Protein AF-A0A0C2RC72-F1 (afdb_monomer_lite)

Organism: NCBI:txid220754

pLDDT: mean 79.75, std 11.1, range [48.44, 89.81]

Radius of gyration: 14.52 Å; chains: 1; bounding box: 32×18×42 Å

Foldseek 3Di:
DVVLVVVLVVLLVQLVVLQVVLVVCVVVVVPVSSVVSVVVSVVSVVVSVVSVVVVVVVVVVD

Sequence (62 aa):
MRFQPAMIAVNVIFALLTGFWAIQNVVRGEYAMAALLGVICFINAFISVRRYKIARLYENRQ

Secondary structure (DSSP, 8-state):
--HHHHHHHHHHHHHHHHHHHHHHHHHTT-HHHHHHHHHHHHHHHHHHHHHHHHHHHHHTT-

Structure (mmCIF, N/CA/C/O backbone):
data_AF-A0A0C2RC72-F1
#
_entry.id   AF-A0A0C2RC72-F1
#
loop_
_atom_site.group_PDB
_atom_site.id
_atom_site.type_symbol
_atom_site.label_atom_id
_atom_site.label_alt_id
_atom_site.label_comp_id
_atom_site.label_asym_id
_atom_site.label_entity_id
_atom_site.label_seq_id
_atom_site.pdbx_PDB_ins_code
_atom_site.Cartn_x
_atom_site.Cartn_y
_atom_site.Cartn_z
_atom_site.occupancy
_atom_site.B_iso_or_equiv
_atom_site.auth_seq_id
_atom_site.auth_comp_id
_atom_site.auth_asym_id
_atom_site.a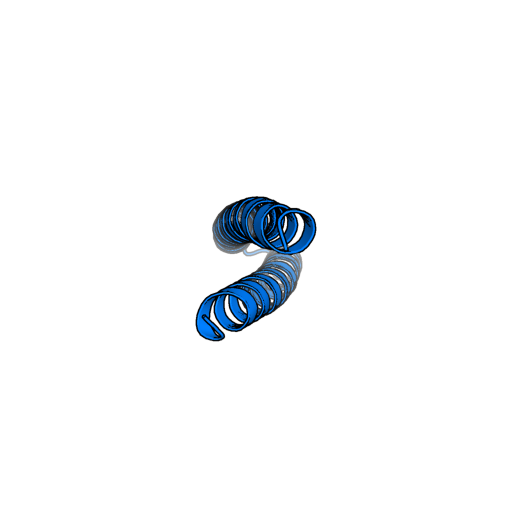uth_atom_id
_atom_site.pdbx_PDB_model_num
ATOM 1 N N . MET A 1 1 ? 21.885 -12.195 -12.143 1.00 49.72 1 MET A N 1
ATOM 2 C CA . MET A 1 1 ? 21.079 -11.150 -11.464 1.00 49.72 1 MET A CA 1
ATOM 3 C C . MET A 1 1 ? 19.706 -11.680 -10.986 1.00 49.72 1 MET A C 1
ATOM 5 O O . MET A 1 1 ? 18.696 -11.025 -11.182 1.00 49.72 1 MET A O 1
ATOM 9 N N . ARG A 1 2 ? 19.633 -12.847 -10.314 1.00 52.72 2 ARG A N 1
ATOM 10 C CA . ARG A 1 2 ? 18.355 -13.461 -9.863 1.00 52.72 2 ARG A CA 1
ATOM 11 C C . ARG A 1 2 ? 17.804 -12.912 -8.534 1.00 52.72 2 ARG A C 1
ATOM 13 O O . ARG A 1 2 ? 16.646 -13.130 -8.212 1.00 52.72 2 ARG A O 1
ATOM 20 N N . PHE A 1 3 ? 18.617 -12.178 -7.773 1.00 58.56 3 PHE A N 1
ATOM 21 C CA . PHE A 1 3 ? 18.241 -11.664 -6.451 1.00 58.56 3 PHE A CA 1
ATOM 22 C C . PHE A 1 3 ? 17.330 -10.426 -6.492 1.00 58.56 3 PHE A C 1
ATOM 24 O O . PHE A 1 3 ? 16.585 -10.189 -5.546 1.00 58.56 3 PHE A O 1
ATOM 31 N N . GLN A 1 4 ? 17.348 -9.641 -7.577 1.00 59.44 4 GLN A N 1
ATOM 32 C CA . GLN A 1 4 ? 16.481 -8.462 -7.712 1.00 59.44 4 GLN A CA 1
ATOM 33 C C . GLN A 1 4 ? 14.983 -8.806 -7.786 1.00 59.44 4 GLN A C 1
ATOM 35 O O . GLN A 1 4 ? 14.232 -8.215 -7.008 1.00 59.44 4 GLN A O 1
ATOM 40 N N . PRO A 1 5 ? 14.525 -9.762 -8.624 1.00 64.00 5 PRO A N 1
ATOM 41 C CA . PRO A 1 5 ? 13.111 -10.137 -8.643 1.00 64.00 5 PRO A CA 1
ATOM 42 C C . PRO A 1 5 ? 12.666 -10.789 -7.325 1.00 64.00 5 PRO A C 1
ATOM 44 O O . PRO A 1 5 ? 11.582 -10.483 -6.835 1.00 64.00 5 PRO A O 1
ATOM 47 N N . ALA A 1 6 ? 13.527 -11.595 -6.690 1.00 71.94 6 ALA A N 1
ATOM 48 C CA . ALA A 1 6 ? 13.236 -12.187 -5.383 1.00 71.94 6 ALA A CA 1
ATOM 49 C C . ALA A 1 6 ? 13.033 -11.119 -4.291 1.00 71.94 6 ALA A C 1
ATOM 51 O O . ALA A 1 6 ? 12.069 -11.189 -3.535 1.00 71.94 6 ALA A O 1
ATOM 52 N N . MET A 1 7 ? 13.875 -10.078 -4.247 1.00 74.81 7 MET A N 1
ATOM 53 C CA . MET A 1 7 ? 13.698 -8.976 -3.292 1.00 74.81 7 MET A CA 1
ATOM 54 C C . MET A 1 7 ? 12.424 -8.154 -3.534 1.00 74.81 7 MET A C 1
ATOM 56 O O . MET A 1 7 ? 11.844 -7.643 -2.580 1.00 74.81 7 MET A O 1
ATOM 60 N N . ILE A 1 8 ? 11.972 -8.011 -4.785 1.00 76.56 8 ILE A N 1
ATOM 61 C CA . ILE A 1 8 ? 10.702 -7.328 -5.087 1.00 76.56 8 ILE A CA 1
ATOM 62 C C . ILE A 1 8 ? 9.528 -8.156 -4.567 1.00 76.56 8 ILE A C 1
ATOM 64 O O . ILE A 1 8 ? 8.667 -7.615 -3.876 1.00 76.56 8 ILE A O 1
ATOM 68 N N . ALA A 1 9 ? 9.523 -9.462 -4.845 1.00 76.94 9 ALA A N 1
ATOM 69 C CA . ALA A 1 9 ? 8.480 -10.369 -4.375 1.00 76.94 9 ALA A CA 1
ATOM 70 C C . ALA A 1 9 ? 8.366 -10.357 -2.841 1.00 76.94 9 ALA A C 1
ATOM 72 O O . ALA A 1 9 ? 7.265 -10.228 -2.310 1.00 76.94 9 ALA A O 1
ATOM 73 N N . VAL A 1 10 ? 9.500 -10.389 -2.132 1.00 80.94 10 VAL A N 1
ATOM 74 C CA . VAL A 1 10 ? 9.528 -10.295 -0.663 1.00 80.94 10 VAL A CA 1
ATOM 75 C C . VAL A 1 10 ? 8.926 -8.975 -0.178 1.00 80.94 10 VAL A C 1
ATOM 77 O O . VAL A 1 10 ? 8.077 -8.996 0.707 1.00 80.94 10 VAL A O 1
ATOM 80 N N . ASN A 1 11 ? 9.279 -7.838 -0.787 1.00 83.88 11 ASN A N 1
ATOM 81 C CA . ASN A 1 11 ? 8.705 -6.540 -0.413 1.00 83.88 11 ASN A CA 1
ATOM 82 C C . ASN A 1 11 ? 7.186 -6.466 -0.637 1.00 83.88 11 ASN A C 1
ATOM 84 O O . ASN A 1 11 ? 6.486 -5.845 0.161 1.00 83.88 11 ASN A O 1
ATOM 88 N N . VAL A 1 12 ? 6.666 -7.087 -1.702 1.00 81.81 12 VAL A N 1
ATOM 89 C CA . VAL A 1 12 ? 5.215 -7.158 -1.956 1.00 81.81 12 VAL A CA 1
ATOM 90 C C . VAL A 1 12 ? 4.518 -7.999 -0.891 1.00 81.81 12 VAL A C 1
ATOM 92 O O . VAL A 1 12 ? 3.520 -7.556 -0.325 1.00 81.81 12 VAL A O 1
ATOM 95 N N . ILE A 1 13 ? 5.055 -9.183 -0.587 1.00 85.94 13 ILE A N 1
ATOM 96 C CA . ILE A 1 13 ? 4.505 -10.072 0.446 1.00 85.94 13 ILE A CA 1
ATOM 97 C C . ILE A 1 13 ? 4.498 -9.358 1.801 1.00 85.94 13 ILE A C 1
ATOM 99 O O . ILE A 1 13 ? 3.494 -9.380 2.512 1.00 85.94 13 ILE A O 1
ATOM 103 N N . PHE A 1 14 ? 5.590 -8.667 2.131 1.00 86.31 14 PHE A N 1
ATOM 104 C CA . PHE A 1 14 ? 5.696 -7.908 3.369 1.00 86.31 14 PHE A CA 1
ATOM 105 C C . PHE A 1 14 ? 4.663 -6.781 3.423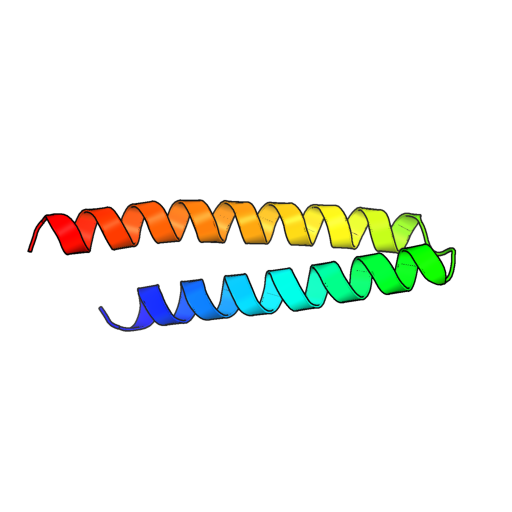 1.00 86.31 14 PHE A C 1
ATOM 107 O O . PHE A 1 14 ? 3.956 -6.655 4.418 1.00 86.31 14 PHE A O 1
ATOM 114 N N . ALA A 1 15 ? 4.498 -6.007 2.346 1.00 84.88 15 ALA A N 1
ATOM 115 C CA . ALA A 1 15 ? 3.486 -4.954 2.283 1.00 84.88 15 ALA A CA 1
ATOM 116 C C . ALA A 1 15 ? 2.063 -5.500 2.498 1.00 84.88 15 ALA A C 1
ATOM 118 O O . ALA A 1 15 ? 1.312 -4.933 3.286 1.00 84.88 15 ALA A O 1
ATOM 119 N N . LEU A 1 16 ? 1.711 -6.631 1.877 1.00 86.69 16 LEU A N 1
ATOM 120 C CA . LEU A 1 16 ? 0.397 -7.262 2.053 1.00 86.69 16 LEU A CA 1
ATOM 121 C C . LEU A 1 16 ? 0.153 -7.709 3.498 1.00 86.69 16 LEU A C 1
ATOM 123 O O . LEU A 1 16 ? -0.906 -7.421 4.058 1.00 86.69 16 LEU A O 1
ATOM 127 N N . LEU A 1 17 ? 1.136 -8.364 4.119 1.00 88.12 17 LEU A N 1
ATOM 128 C CA . LEU A 1 17 ? 1.044 -8.789 5.518 1.00 88.12 17 LEU A CA 1
ATOM 129 C C . LEU A 1 17 ? 0.912 -7.588 6.457 1.00 88.12 17 LEU A C 1
ATOM 131 O O . LEU A 1 17 ? 0.051 -7.585 7.334 1.00 88.12 17 LEU A O 1
ATOM 135 N N . THR A 1 18 ? 1.720 -6.548 6.240 1.00 86.88 18 THR A N 1
ATOM 136 C CA . THR A 1 18 ? 1.696 -5.342 7.080 1.00 86.88 18 THR A CA 1
ATOM 137 C C . THR A 1 18 ? 0.378 -4.582 6.921 1.00 86.88 18 THR A C 1
ATOM 139 O O . THR A 1 18 ? -0.175 -4.110 7.911 1.00 86.88 18 THR A O 1
ATOM 142 N N . GLY A 1 19 ? -0.168 -4.507 5.703 1.00 85.81 19 GLY A N 1
ATOM 143 C CA . GLY A 1 19 ? -1.473 -3.905 5.424 1.00 85.81 19 GLY A CA 1
ATOM 144 C C . GLY A 1 19 ? -2.631 -4.673 6.065 1.00 85.81 19 GLY A C 1
ATOM 145 O O . GLY A 1 19 ? -3.490 -4.068 6.704 1.00 85.81 19 GLY A O 1
ATOM 146 N N . PHE A 1 20 ? -2.628 -6.006 5.976 1.00 89.81 20 PHE A N 1
ATOM 147 C CA . PHE A 1 20 ? -3.623 -6.842 6.654 1.00 89.81 20 PHE A CA 1
ATOM 148 C C . PHE A 1 20 ? -3.580 -6.650 8.175 1.00 89.81 20 PHE A C 1
ATOM 150 O O . PHE A 1 20 ? -4.614 -6.482 8.825 1.00 89.81 20 PHE A O 1
ATOM 157 N N . TRP A 1 21 ? -2.375 -6.610 8.741 1.00 88.50 21 TRP A N 1
ATOM 158 C CA . TRP A 1 21 ? -2.185 -6.400 10.171 1.00 88.50 21 TRP A CA 1
ATOM 159 C C . TRP A 1 21 ? -2.577 -4.984 10.605 1.00 88.50 21 TRP A C 1
ATOM 161 O O . TRP A 1 21 ? -3.173 -4.813 11.667 1.00 88.50 21 TRP A O 1
ATOM 171 N N . ALA A 1 22 ? -2.333 -3.969 9.772 1.00 87.81 22 ALA A N 1
ATOM 172 C CA . ALA A 1 22 ? -2.812 -2.611 10.015 1.00 87.81 22 ALA A CA 1
ATOM 173 C C . ALA A 1 22 ? -4.344 -2.576 10.126 1.00 87.81 22 ALA A 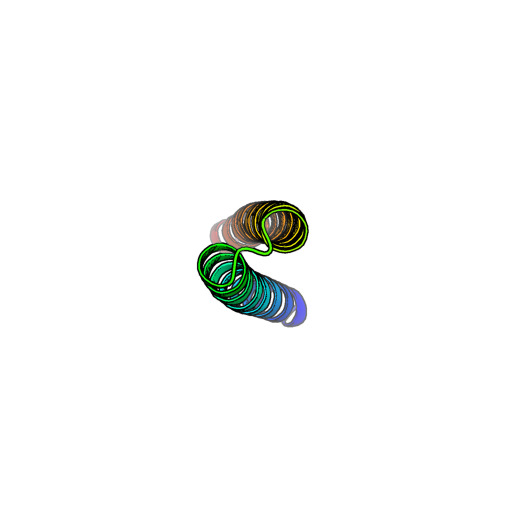C 1
ATOM 175 O O . ALA A 1 22 ? -4.865 -2.039 11.099 1.00 87.81 22 ALA A O 1
ATOM 176 N N . ILE A 1 23 ? -5.062 -3.216 9.192 1.00 88.25 23 ILE A N 1
ATOM 177 C CA . ILE A 1 23 ? -6.534 -3.286 9.206 1.00 88.25 23 ILE A CA 1
ATOM 178 C C . ILE A 1 23 ? -7.038 -3.990 10.471 1.00 88.25 23 ILE A C 1
ATOM 180 O O . ILE A 1 23 ? -7.96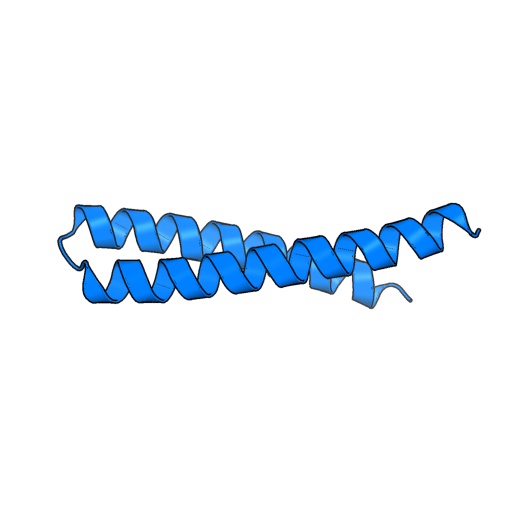1 -3.496 11.117 1.00 88.25 23 ILE A O 1
ATOM 184 N N . GLN A 1 24 ? -6.416 -5.102 10.875 1.00 89.44 24 GLN A N 1
ATOM 185 C CA . GLN A 1 24 ? -6.781 -5.770 12.129 1.00 89.44 24 GLN A CA 1
ATOM 186 C C . GLN A 1 24 ? -6.603 -4.862 13.352 1.00 89.44 24 GLN A C 1
ATOM 188 O O . GLN A 1 24 ? -7.458 -4.866 14.235 1.00 89.44 24 GLN A O 1
ATOM 193 N N . ASN A 1 25 ? -5.532 -4.068 13.403 1.00 89.19 25 ASN A N 1
ATOM 194 C CA . ASN A 1 25 ? -5.301 -3.124 14.498 1.00 89.19 25 ASN A CA 1
ATOM 195 C C . ASN A 1 25 ? -6.304 -1.958 14.491 1.00 89.19 25 ASN A C 1
ATOM 197 O O . ASN A 1 25 ? -6.738 -1.543 15.563 1.00 89.19 25 ASN A O 1
ATOM 201 N N . VAL A 1 26 ? -6.759 -1.498 13.314 1.00 88.88 26 VAL A N 1
ATOM 202 C CA . VAL A 1 26 ? -7.878 -0.537 13.218 1.00 88.88 26 VAL A CA 1
ATOM 203 C C . VAL A 1 26 ? -9.139 -1.127 13.846 1.00 88.88 26 VAL A C 1
ATOM 205 O O . VAL A 1 26 ? -9.774 -0.477 14.671 1.00 88.88 26 VAL A O 1
ATOM 208 N N . VAL A 1 27 ? -9.483 -2.371 13.498 1.00 89.25 27 VAL A N 1
ATOM 209 C CA . VAL A 1 27 ? -10.677 -3.052 14.032 1.00 89.25 27 VAL A CA 1
ATOM 210 C C . VAL A 1 27 ? -10.567 -3.290 15.544 1.00 89.25 27 VAL A C 1
ATOM 212 O O . VAL A 1 27 ? -11.574 -3.241 16.245 1.00 89.25 27 VAL A O 1
ATOM 215 N N . ARG A 1 28 ? -9.353 -3.498 16.067 1.00 88.06 28 ARG A N 1
ATOM 216 C CA . ARG A 1 28 ? -9.079 -3.637 17.510 1.00 88.06 28 ARG A CA 1
ATOM 217 C C . ARG A 1 28 ? -9.064 -2.305 18.275 1.00 88.06 28 ARG A C 1
ATOM 219 O O . ARG A 1 28 ? -8.936 -2.326 19.493 1.00 88.06 28 ARG A O 1
ATOM 226 N N . GLY A 1 29 ? -9.209 -1.166 17.592 1.00 87.00 29 GLY A N 1
ATOM 227 C CA . GLY A 1 29 ? -9.191 0.167 1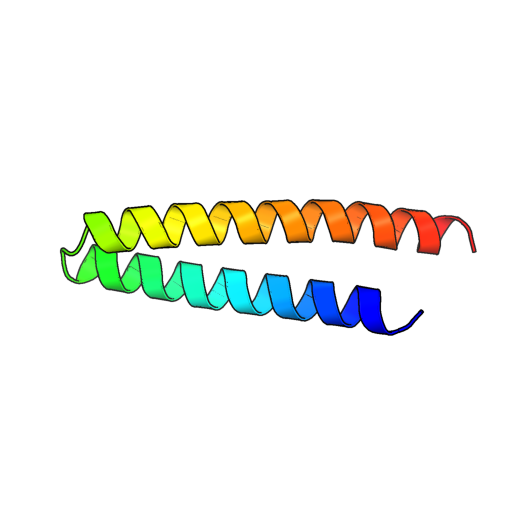8.205 1.00 87.00 29 GLY A CA 1
ATOM 228 C C . GLY A 1 29 ? -7.789 0.722 18.486 1.00 87.00 29 GLY A C 1
ATOM 229 O O . GLY A 1 29 ? -7.656 1.798 19.066 1.00 87.00 29 GLY A O 1
ATOM 230 N N . GLU A 1 30 ? -6.732 0.038 18.042 1.00 88.00 30 GLU A N 1
ATOM 231 C CA . GLU A 1 30 ? -5.339 0.474 18.186 1.00 88.00 30 GLU A CA 1
ATOM 232 C C . GLU A 1 30 ? -4.920 1.379 17.018 1.00 88.00 30 GLU A C 1
ATOM 234 O O . GLU A 1 30 ? -4.065 1.045 16.191 1.00 88.00 30 GLU A O 1
ATOM 239 N N . TYR A 1 31 ? -5.531 2.563 16.937 1.00 85.19 31 TYR A N 1
ATOM 240 C CA . TYR A 1 31 ? -5.338 3.487 15.813 1.00 85.19 31 TYR A CA 1
ATOM 241 C C . TYR A 1 31 ? -3.888 3.963 15.641 1.00 85.19 31 TYR A C 1
ATOM 243 O O . TYR A 1 31 ? -3.438 4.146 14.512 1.00 85.19 31 TYR A O 1
ATOM 251 N N . ALA A 1 32 ? -3.136 4.127 16.735 1.00 87.12 32 ALA A N 1
ATOM 252 C CA . ALA A 1 32 ? -1.729 4.532 16.677 1.00 87.12 32 ALA A CA 1
ATOM 253 C C . ALA A 1 32 ? -0.852 3.461 16.002 1.00 87.12 32 ALA A C 1
ATOM 255 O O . ALA A 1 32 ? -0.043 3.773 15.125 1.00 87.12 32 ALA A O 1
ATOM 256 N N . MET A 1 33 ? -1.060 2.191 16.362 1.00 84.81 33 MET A N 1
ATOM 257 C CA . MET A 1 33 ? -0.338 1.059 15.781 1.00 84.81 33 MET A CA 1
ATOM 258 C C . MET A 1 33 ? -0.746 0.843 14.322 1.00 84.81 33 MET A C 1
ATOM 260 O O . MET A 1 33 ? 0.102 0.654 13.450 1.00 84.81 33 MET A O 1
ATOM 264 N N . ALA A 1 34 ? -2.042 0.960 14.028 1.00 85.56 34 ALA A N 1
ATOM 265 C CA . ALA A 1 34 ? -2.555 0.882 12.669 1.00 85.56 34 ALA A CA 1
ATOM 266 C C . ALA A 1 34 ? -2.002 1.982 11.751 1.00 85.56 34 ALA A C 1
ATOM 268 O O . ALA A 1 34 ? -1.637 1.695 10.611 1.00 85.56 34 ALA A O 1
ATOM 269 N N . ALA A 1 35 ? -1.899 3.222 12.237 1.00 87.50 35 ALA A N 1
ATOM 270 C CA . ALA A 1 35 ? -1.327 4.328 11.474 1.00 87.50 35 ALA A CA 1
ATOM 271 C C . ALA A 1 35 ? 0.153 4.076 11.151 1.00 87.50 35 ALA A C 1
ATOM 273 O O . ALA A 1 35 ? 0.570 4.227 10.001 1.00 87.50 35 ALA A O 1
ATOM 274 N N . LEU A 1 36 ? 0.934 3.618 12.134 1.00 89.50 36 LEU A N 1
ATOM 275 C CA . LEU A 1 36 ? 2.346 3.285 11.945 1.00 89.50 36 LEU A CA 1
ATOM 276 C C . LEU A 1 36 ? 2.533 2.144 10.931 1.00 89.50 36 LEU A C 1
ATOM 278 O O . LEU A 1 36 ? 3.322 2.266 9.991 1.00 89.50 36 LEU A O 1
ATOM 282 N N . LEU A 1 37 ? 1.760 1.065 11.068 1.00 88.38 37 LEU A N 1
ATOM 283 C CA . LEU A 1 37 ? 1.770 -0.057 10.124 1.00 88.38 37 LEU A CA 1
ATOM 284 C C . LEU A 1 37 ? 1.305 0.367 8.724 1.00 88.38 37 LEU A C 1
ATOM 286 O O . LEU A 1 37 ? 1.869 -0.088 7.728 1.00 88.38 37 LEU A O 1
ATOM 290 N N . GLY A 1 38 ? 0.334 1.276 8.635 1.00 86.25 38 GLY A N 1
ATOM 291 C CA . GLY A 1 38 ? -0.129 1.865 7.379 1.00 86.25 38 GLY A CA 1
ATOM 292 C C . GLY A 1 38 ? 0.973 2.643 6.658 1.00 86.25 38 GLY A C 1
ATOM 293 O O . GLY A 1 38 ? 1.185 2.442 5.460 1.00 86.25 38 GLY A O 1
ATOM 294 N N . VAL A 1 39 ? 1.739 3.464 7.383 1.00 89.12 39 VAL A N 1
ATOM 295 C CA . VAL A 1 39 ? 2.894 4.193 6.828 1.00 89.12 39 VAL A CA 1
ATOM 296 C C . VAL A 1 39 ? 3.978 3.223 6.348 1.00 89.12 39 VAL A C 1
ATOM 298 O O . VAL A 1 39 ? 4.485 3.366 5.234 1.00 89.12 39 VAL A O 1
ATOM 301 N N . ILE A 1 40 ? 4.298 2.193 7.137 1.00 88.56 40 ILE A N 1
ATOM 302 C CA . ILE A 1 40 ? 5.278 1.162 6.754 1.00 88.56 40 ILE A CA 1
ATOM 303 C C . ILE A 1 40 ? 4.816 0.404 5.503 1.00 88.56 40 ILE A C 1
ATOM 305 O O . ILE A 1 40 ? 5.612 0.161 4.591 1.00 88.56 40 ILE A O 1
ATOM 309 N N . CYS A 1 41 ? 3.533 0.053 5.428 1.00 87.88 41 CYS A N 1
ATOM 310 C CA . CYS A 1 41 ? 2.935 -0.589 4.262 1.00 87.88 41 CYS A CA 1
ATOM 311 C C . CYS A 1 41 ? 3.060 0.299 3.015 1.00 87.88 41 CYS A C 1
ATOM 313 O O . CYS A 1 41 ? 3.489 -0.173 1.959 1.00 87.88 41 CYS A O 1
ATOM 315 N N . PHE A 1 42 ? 2.755 1.593 3.139 1.00 87.25 42 PHE A N 1
ATOM 316 C CA . PHE A 1 42 ? 2.855 2.554 2.041 1.00 87.25 42 PHE A CA 1
ATOM 317 C C . PHE A 1 42 ? 4.292 2.697 1.520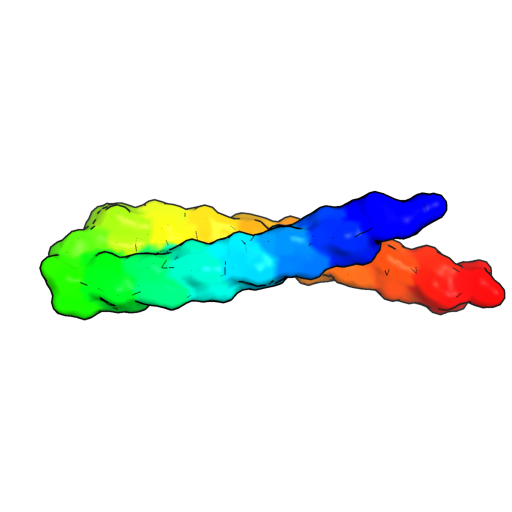 1.00 87.25 42 PHE A C 1
ATOM 319 O O . PHE A 1 42 ? 4.523 2.620 0.311 1.00 87.25 42 PHE A O 1
ATOM 326 N N . ILE A 1 43 ? 5.273 2.832 2.418 1.00 88.00 43 ILE A N 1
ATOM 327 C CA . ILE A 1 43 ? 6.693 2.918 2.048 1.00 88.00 43 ILE A CA 1
ATOM 328 C C . ILE A 1 43 ? 7.144 1.638 1.331 1.00 88.00 43 ILE A C 1
ATOM 330 O O . ILE A 1 43 ? 7.790 1.710 0.282 1.00 88.00 43 ILE A O 1
ATOM 334 N N . ASN A 1 44 ? 6.770 0.463 1.843 1.00 86.56 44 ASN A N 1
ATOM 335 C CA . ASN A 1 44 ? 7.126 -0.812 1.217 1.00 86.56 44 ASN A CA 1
ATOM 336 C C . ASN A 1 44 ? 6.507 -0.977 -0.175 1.00 86.56 44 ASN A C 1
ATOM 338 O O . ASN A 1 44 ? 7.203 -1.393 -1.109 1.00 86.56 44 ASN A O 1
ATOM 342 N N . ALA A 1 45 ? 5.238 -0.597 -0.336 1.00 82.44 45 ALA A N 1
ATOM 343 C CA . ALA A 1 45 ? 4.567 -0.589 -1.630 1.00 82.44 45 ALA A CA 1
ATOM 344 C C . ALA A 1 45 ? 5.264 0.368 -2.610 1.00 82.44 45 ALA A C 1
ATOM 346 O O . ALA A 1 45 ? 5.554 -0.010 -3.747 1.00 82.44 45 ALA A O 1
ATOM 347 N N . PHE A 1 46 ? 5.623 1.573 -2.160 1.00 86.62 46 PHE A N 1
ATOM 348 C CA . PHE A 1 46 ? 6.333 2.552 -2.981 1.00 86.62 46 PHE A CA 1
ATOM 349 C C . PHE A 1 46 ? 7.700 2.037 -3.455 1.00 86.62 46 PHE A C 1
ATOM 351 O O . PHE A 1 46 ? 8.021 2.121 -4.645 1.00 86.62 46 PHE A O 1
ATOM 358 N N . ILE A 1 47 ? 8.493 1.450 -2.553 1.00 85.31 47 ILE A N 1
ATOM 359 C CA . ILE A 1 47 ? 9.794 0.851 -2.890 1.00 85.31 47 ILE A CA 1
ATOM 360 C C . ILE A 1 47 ? 9.613 -0.299 -3.885 1.00 85.31 47 ILE A C 1
ATOM 362 O O . ILE A 1 47 ? 10.365 -0.385 -4.860 1.00 85.31 47 ILE A O 1
ATOM 366 N N . SER A 1 48 ? 8.607 -1.151 -3.674 1.00 81.44 48 SER A N 1
ATOM 367 C CA . SER A 1 48 ? 8.300 -2.267 -4.571 1.00 81.44 48 SER A CA 1
ATOM 368 C C . SER A 1 48 ? 7.962 -1.787 -5.985 1.00 81.44 48 SER A C 1
ATOM 370 O O . SER A 1 48 ? 8.586 -2.231 -6.949 1.00 81.44 48 SER A O 1
ATOM 372 N N . VAL A 1 49 ? 7.073 -0.797 -6.123 1.00 82.75 49 VAL A N 1
ATOM 373 C CA . VAL A 1 49 ? 6.696 -0.216 -7.425 1.00 82.75 49 VAL A CA 1
ATOM 374 C C . VAL A 1 49 ? 7.900 0.416 -8.128 1.00 82.75 49 VAL A C 1
ATOM 376 O O . VAL A 1 49 ? 8.088 0.238 -9.336 1.00 82.75 49 VAL A O 1
ATOM 379 N N . ARG A 1 50 ? 8.750 1.138 -7.389 1.00 81.75 50 ARG A N 1
ATOM 380 C CA . ARG A 1 50 ? 9.972 1.741 -7.945 1.00 81.75 50 ARG A CA 1
ATOM 381 C C . ARG A 1 50 ? 10.955 0.677 -8.426 1.00 81.75 50 ARG A C 1
ATOM 383 O O . ARG A 1 50 ? 11.483 0.809 -9.529 1.00 81.75 50 ARG A O 1
ATOM 390 N N . ARG A 1 51 ? 11.167 -0.388 -7.649 1.00 77.50 51 ARG A N 1
ATOM 391 C CA . ARG A 1 51 ? 12.023 -1.512 -8.055 1.00 77.50 51 ARG A CA 1
ATOM 392 C C . ARG A 1 51 ? 11.442 -2.282 -9.239 1.00 77.50 51 ARG A C 1
ATOM 394 O O . ARG A 1 51 ? 12.199 -2.650 -10.131 1.00 77.50 51 ARG A O 1
ATOM 401 N N . TYR A 1 52 ? 10.123 -2.453 -9.299 1.00 79.00 52 TYR A N 1
ATOM 402 C CA . TYR A 1 52 ? 9.446 -3.082 -10.432 1.00 79.00 52 TYR A CA 1
ATOM 403 C C . TYR A 1 52 ? 9.646 -2.289 -11.728 1.00 79.00 52 TYR A C 1
ATOM 405 O O . TYR A 1 52 ? 9.988 -2.868 -12.756 1.00 79.00 52 TYR A O 1
ATOM 413 N N . LYS A 1 53 ? 9.526 -0.952 -11.683 1.00 76.31 53 LYS A N 1
ATOM 414 C CA . LYS A 1 53 ? 9.839 -0.092 -12.840 1.00 76.31 53 LYS A CA 1
ATOM 415 C C . LYS A 1 53 ? 11.276 -0.275 -13.332 1.00 76.31 53 LYS A C 1
ATOM 417 O O . LYS A 1 53 ? 11.489 -0.324 -14.538 1.00 76.31 53 LYS A O 1
ATOM 422 N N . ILE A 1 54 ? 12.241 -0.383 -12.416 1.00 73.75 54 ILE A N 1
ATOM 423 C CA . ILE A 1 54 ? 13.648 -0.618 -12.767 1.00 73.75 54 ILE A CA 1
ATOM 424 C C . ILE A 1 54 ? 13.805 -1.996 -13.416 1.00 73.75 54 ILE A C 1
ATOM 426 O O . ILE A 1 54 ? 14.366 -2.081 -14.502 1.00 73.75 54 ILE A O 1
ATOM 430 N N . ALA A 1 55 ? 13.258 -3.055 -12.815 1.00 72.44 55 ALA A N 1
ATOM 431 C CA . ALA A 1 55 ? 13.332 -4.408 -13.370 1.00 72.44 55 ALA A CA 1
ATOM 432 C C . ALA A 1 55 ? 12.730 -4.493 -14.786 1.00 72.44 55 ALA A C 1
ATOM 434 O O . ALA A 1 55 ? 13.358 -5.038 -15.690 1.00 72.44 55 ALA A O 1
ATOM 435 N N . ARG A 1 56 ? 11.571 -3.862 -15.006 1.00 70.88 56 ARG A N 1
ATOM 436 C CA . ARG A 1 56 ? 10.883 -3.841 -16.306 1.00 70.88 56 ARG A CA 1
ATOM 437 C C . ARG A 1 56 ? 11.643 -3.056 -17.387 1.00 70.88 56 ARG A C 1
ATOM 439 O O . ARG A 1 56 ? 11.556 -3.382 -18.564 1.00 70.88 56 ARG A O 1
ATOM 446 N N . LEU A 1 57 ? 12.409 -2.031 -17.002 1.00 69.56 57 LEU A N 1
ATOM 447 C CA . LEU A 1 57 ? 13.305 -1.300 -17.911 1.00 69.56 57 LEU A CA 1
ATOM 448 C C . LEU A 1 57 ? 14.496 -2.150 -18.378 1.00 69.56 57 LEU A C 1
ATOM 450 O O . LEU A 1 57 ? 14.948 -1.972 -19.506 1.00 69.56 57 LEU A O 1
ATOM 454 N N . TYR A 1 58 ? 15.001 -3.052 -17.533 1.00 63.12 58 TYR A N 1
ATOM 455 C CA . TYR A 1 58 ? 16.056 -3.997 -17.916 1.00 63.12 58 TYR A CA 1
ATOM 456 C C . TYR A 1 58 ? 15.527 -5.116 -18.818 1.00 63.12 58 TYR A C 1
ATOM 458 O O . TYR A 1 58 ? 16.218 -5.497 -19.755 1.00 63.12 58 TYR A O 1
ATOM 466 N N . GLU A 1 59 ? 14.304 -5.589 -18.575 1.00 63.41 59 GLU A N 1
ATOM 467 C CA . GLU A 1 59 ? 13.645 -6.605 -19.406 1.00 63.41 59 GLU A CA 1
ATOM 468 C C . GLU A 1 59 ? 13.337 -6.090 -20.821 1.00 63.41 59 GLU A C 1
ATOM 470 O O . GLU A 1 59 ? 13.582 -6.796 -21.784 1.00 63.41 59 GLU A O 1
ATOM 475 N N . ASN A 1 60 ? 12.916 -4.828 -20.970 1.00 59.66 60 ASN A N 1
ATOM 476 C CA . ASN A 1 60 ? 12.689 -4.208 -22.286 1.00 59.66 60 ASN A CA 1
ATOM 477 C C . ASN A 1 60 ? 13.979 -3.840 -23.056 1.00 59.66 60 ASN A C 1
ATOM 479 O O . ASN A 1 60 ? 13.889 -3.371 -24.190 1.00 59.66 60 ASN A O 1
ATOM 483 N N . ARG A 1 61 ? 15.163 -3.941 -22.433 1.00 58.31 61 ARG A N 1
ATOM 484 C CA . ARG A 1 61 ? 16.466 -3.647 -23.066 1.00 58.31 61 ARG A CA 1
ATOM 485 C C . ARG A 1 61 ? 17.215 -4.901 -23.530 1.00 58.31 61 ARG A C 1
ATOM 487 O O . ARG A 1 61 ? 18.233 -4.735 -24.203 1.00 58.31 61 ARG A O 1
ATOM 494 N N . GLN A 1 62 ? 16.773 -6.094 -23.126 1.00 48.44 62 GLN A N 1
ATOM 495 C CA . GLN A 1 62 ? 17.256 -7.375 -23.656 1.00 48.44 62 GLN A CA 1
ATOM 496 C C . GLN A 1 62 ? 16.392 -7.817 -24.831 1.00 48.44 62 GLN A C 1
ATOM 498 O O . GLN A 1 62 ? 16.964 -8.494 -25.710 1.00 48.44 62 GLN A O 1
#